Protein AF-A0A2A9GIH3-F1 (afdb_monomer)

Sequence (70 aa):
MSVTVTHKRDSVLMSRILEIGEDQIPAQIIAMRREKTLSKLMAEINASVLSDSSEERARAQAALDRLGFL

Structure (mmCIF, N/CA/C/O backbone):
data_AF-A0A2A9GIH3-F1
#
_entry.id   AF-A0A2A9GIH3-F1
#
loop_
_atom_site.group_PDB
_atom_site.id
_atom_site.type_symbol
_atom_site.label_atom_id
_atom_site.label_alt_id
_atom_site.label_comp_id
_atom_site.label_asym_id
_atom_site.label_entity_id
_atom_site.label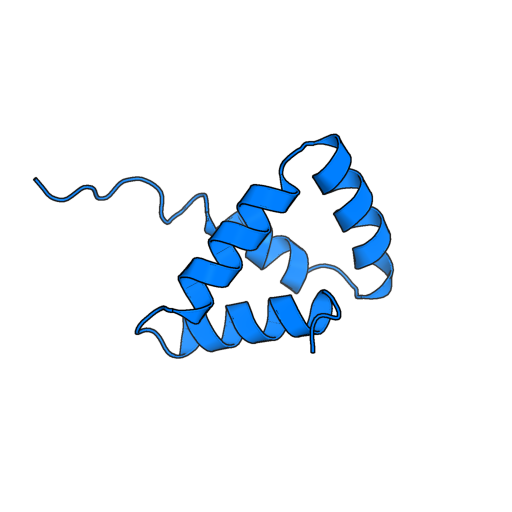_seq_id
_atom_site.pdbx_PDB_ins_code
_atom_site.Cartn_x
_atom_site.Cartn_y
_atom_site.Cartn_z
_atom_site.occupancy
_atom_site.B_iso_or_equiv
_atom_site.auth_seq_id
_atom_site.auth_comp_id
_atom_site.auth_asym_id
_atom_site.auth_atom_id
_atom_site.pdbx_PDB_model_num
ATOM 1 N N . MET A 1 1 ? 26.012 17.565 0.972 1.00 32.56 1 MET A N 1
ATOM 2 C CA . MET A 1 1 ? 25.459 16.973 2.208 1.00 32.56 1 MET A CA 1
ATOM 3 C C . MET A 1 1 ? 24.348 16.025 1.794 1.00 32.56 1 MET A C 1
ATOM 5 O O . MET A 1 1 ? 23.274 16.489 1.442 1.00 32.56 1 MET A O 1
ATOM 9 N N . SER A 1 2 ? 24.641 14.727 1.711 1.00 37.50 2 SER A N 1
ATOM 10 C CA . SER A 1 2 ? 23.668 13.722 1.272 1.00 37.50 2 SER A CA 1
ATOM 11 C C . SER A 1 2 ? 22.775 13.351 2.447 1.00 37.50 2 SER A C 1
ATOM 13 O O . SER A 1 2 ? 23.255 12.854 3.464 1.00 37.50 2 SER A O 1
ATOM 15 N N . VAL A 1 3 ? 21.485 13.644 2.325 1.00 42.28 3 VAL A N 1
ATOM 16 C CA . VAL A 1 3 ? 20.474 13.330 3.335 1.00 42.28 3 VAL A CA 1
ATOM 17 C C . VAL A 1 3 ? 20.142 11.840 3.226 1.00 42.28 3 VAL A C 1
ATOM 19 O O . VAL A 1 3 ? 19.122 11.449 2.678 1.00 42.28 3 VAL A O 1
ATOM 22 N N . THR A 1 4 ? 21.023 10.973 3.721 1.00 43.41 4 THR A N 1
ATOM 23 C CA . THR A 1 4 ? 20.705 9.560 3.986 1.00 43.41 4 THR A CA 1
ATOM 24 C C . THR A 1 4 ? 19.913 9.481 5.283 1.00 43.41 4 THR A C 1
ATOM 26 O O . THR A 1 4 ? 20.422 9.059 6.319 1.00 43.41 4 THR A O 1
ATOM 29 N N . VAL A 1 5 ? 18.675 9.966 5.262 1.00 47.56 5 VAL A N 1
ATOM 30 C CA . VAL A 1 5 ? 17.788 9.922 6.424 1.00 47.56 5 VAL A CA 1
ATOM 31 C C . VAL A 1 5 ? 16.448 9.347 5.966 1.00 47.56 5 VAL A C 1
ATOM 33 O O . VAL A 1 5 ? 15.738 9.966 5.185 1.00 47.56 5 VAL A O 1
ATOM 36 N N . THR A 1 6 ? 16.106 8.175 6.519 1.00 45.38 6 THR A N 1
ATOM 37 C CA . THR A 1 6 ? 14.748 7.581 6.660 1.00 45.38 6 THR A CA 1
ATOM 38 C C . THR A 1 6 ? 14.281 6.440 5.741 1.00 45.38 6 THR A C 1
ATOM 40 O O . THR A 1 6 ? 13.282 5.823 6.074 1.00 45.38 6 THR A O 1
ATOM 43 N N . HIS A 1 7 ? 15.025 5.959 4.739 1.00 47.19 7 HIS A N 1
ATOM 44 C CA . HIS A 1 7 ? 14.506 4.852 3.892 1.00 47.19 7 HIS A CA 1
ATOM 45 C C . HIS A 1 7 ? 14.147 3.531 4.615 1.00 47.19 7 HIS A C 1
ATOM 47 O O . HIS A 1 7 ? 13.435 2.699 4.065 1.00 47.19 7 HIS A O 1
ATOM 53 N N . LYS A 1 8 ? 14.630 3.304 5.845 1.00 45.62 8 LYS A N 1
ATOM 54 C CA . LYS A 1 8 ? 14.445 2.026 6.556 1.00 45.62 8 LYS A CA 1
ATOM 55 C C . LYS A 1 8 ? 13.178 1.942 7.419 1.00 45.62 8 LYS A C 1
ATOM 57 O O . LYS A 1 8 ? 12.795 0.841 7.796 1.00 45.62 8 LYS A O 1
ATOM 62 N N . ARG A 1 9 ? 12.564 3.075 7.785 1.00 47.47 9 ARG A N 1
ATOM 63 C CA . ARG A 1 9 ? 11.288 3.094 8.537 1.00 47.47 9 ARG A CA 1
ATOM 64 C C . ARG A 1 9 ? 10.083 3.208 7.612 1.00 47.47 9 ARG A C 1
ATOM 66 O O . ARG A 1 9 ? 9.044 2.638 7.929 1.00 47.47 9 ARG A O 1
ATOM 73 N N . ASP A 1 10 ? 10.282 3.844 6.465 1.00 51.50 10 ASP A N 1
ATOM 74 C CA . ASP A 1 10 ? 9.247 4.136 5.475 1.00 51.50 10 ASP A CA 1
ATOM 75 C C . ASP A 1 10 ? 8.933 2.935 4.557 1.00 51.50 10 ASP A 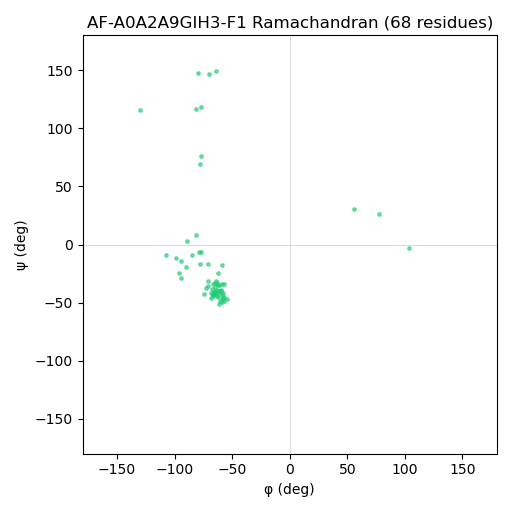C 1
ATOM 77 O O . ASP A 1 10 ? 8.238 3.068 3.566 1.00 51.50 10 ASP A O 1
ATOM 81 N N . SER A 1 11 ? 9.466 1.740 4.831 1.00 60.78 11 SER A N 1
ATOM 82 C CA . SER A 1 11 ? 9.063 0.506 4.133 1.00 60.78 11 SER A CA 1
ATOM 83 C C . SER A 1 11 ? 8.221 -0.422 5.007 1.00 60.78 11 SER A C 1
ATOM 85 O O . SER A 1 11 ? 7.668 -1.407 4.523 1.00 60.78 11 SER A O 1
ATOM 87 N N . VAL A 1 12 ? 8.106 -0.128 6.307 1.00 72.69 12 VAL A N 1
ATOM 88 C CA . VAL A 1 12 ? 7.464 -1.028 7.273 1.00 72.69 12 VAL A CA 1
ATOM 89 C C . VAL A 1 12 ? 5.952 -1.088 7.058 1.00 72.69 12 VAL A C 1
ATOM 91 O O . VAL A 1 12 ? 5.353 -2.150 7.233 1.00 72.69 12 VAL A O 1
ATOM 94 N N . LEU A 1 13 ? 5.319 0.027 6.679 1.00 75.19 13 LEU A N 1
ATOM 95 C CA . LEU A 1 13 ? 3.870 0.064 6.471 1.00 75.19 13 LEU A CA 1
ATOM 96 C C . LEU A 1 13 ? 3.482 -0.630 5.164 1.00 75.19 13 LEU A C 1
ATOM 98 O O . LEU A 1 13 ? 2.531 -1.412 5.161 1.00 75.19 13 LEU A O 1
ATOM 102 N N . MET A 1 14 ? 4.239 -0.402 4.088 1.00 78.56 14 MET A N 1
ATOM 103 C CA . MET A 1 14 ? 4.013 -1.087 2.815 1.00 78.56 14 MET A CA 1
ATOM 104 C C . MET A 1 14 ? 4.225 -2.604 2.938 1.00 78.56 14 MET A C 1
ATOM 106 O O . MET A 1 14 ? 3.366 -3.372 2.507 1.00 78.56 14 MET A O 1
ATOM 110 N N . SER A 1 15 ? 5.293 -3.052 3.611 1.00 78.62 15 SER A N 1
ATOM 111 C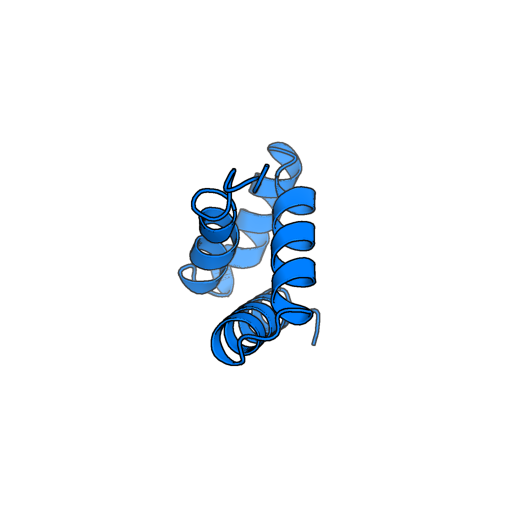 CA . SER A 1 15 ? 5.509 -4.483 3.880 1.00 78.62 15 SER A CA 1
ATOM 112 C C . SER A 1 15 ? 4.375 -5.097 4.702 1.00 78.62 15 SER A C 1
ATOM 114 O O . SER A 1 15 ? 3.905 -6.180 4.373 1.00 78.62 15 SER A O 1
ATOM 116 N N . ARG A 1 16 ? 3.847 -4.380 5.705 1.00 79.00 16 ARG A N 1
ATOM 117 C CA . ARG A 1 16 ? 2.689 -4.853 6.485 1.00 79.00 16 ARG A CA 1
ATOM 118 C C . ARG A 1 16 ? 1.458 -5.127 5.622 1.00 79.00 16 ARG A C 1
ATOM 120 O O . ARG A 1 16 ? 0.795 -6.129 5.849 1.00 79.00 16 ARG A O 1
ATOM 127 N N . ILE A 1 17 ? 1.146 -4.275 4.643 1.00 83.31 17 ILE A N 1
ATOM 128 C CA . ILE A 1 17 ? -0.008 -4.470 3.738 1.00 83.31 17 ILE A CA 1
ATOM 129 C C . ILE A 1 17 ? 0.194 -5.699 2.832 1.00 83.31 17 ILE A C 1
ATOM 131 O O . ILE A 1 17 ? -0.759 -6.410 2.514 1.00 83.31 17 ILE A O 1
ATOM 135 N N . LEU A 1 18 ? 1.441 -5.970 2.439 1.00 83.12 18 LEU A N 1
ATOM 136 C CA . LEU A 1 18 ? 1.814 -7.126 1.617 1.00 83.12 18 LEU A CA 1
ATOM 137 C C . LEU A 1 18 ? 1.884 -8.446 2.410 1.00 83.12 18 LEU A C 1
ATOM 139 O O . LEU A 1 18 ? 1.820 -9.525 1.820 1.00 83.12 18 LEU A O 1
ATOM 143 N N . GLU A 1 19 ? 1.957 -8.388 3.737 1.00 85.06 19 GLU A N 1
ATOM 144 C CA . GLU A 1 19 ? 2.010 -9.570 4.609 1.00 85.06 19 GLU A CA 1
ATOM 145 C C . GLU A 1 19 ? 0.640 -9.975 5.176 1.00 85.06 19 GLU A C 1
ATOM 147 O O . GLU A 1 19 ? 0.436 -11.147 5.490 1.00 85.06 19 GLU A O 1
ATOM 152 N N . ILE A 1 20 ? -0.315 -9.045 5.283 1.00 83.56 20 ILE A N 1
ATOM 153 C CA . ILE A 1 20 ? -1.670 -9.347 5.776 1.00 83.56 20 ILE A CA 1
ATOM 154 C C . ILE A 1 20 ? -2.557 -9.975 4.695 1.00 83.56 20 ILE A C 1
ATOM 156 O O . ILE A 1 20 ? -2.447 -9.647 3.513 1.00 83.56 20 ILE A O 1
ATOM 160 N N . GLY A 1 21 ? -3.463 -10.862 5.113 1.00 80.81 21 GLY A N 1
ATO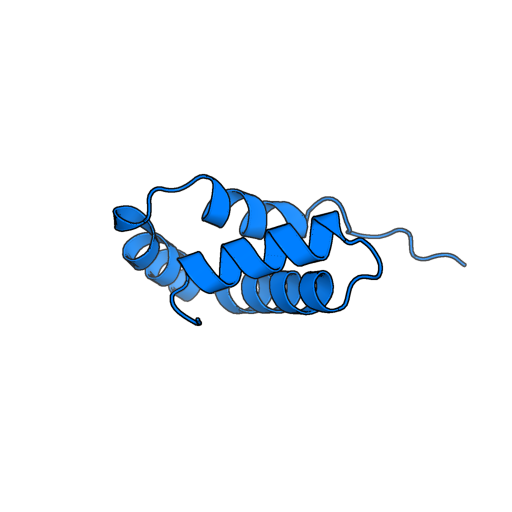M 161 C CA . GLY A 1 21 ? -4.496 -11.423 4.239 1.00 80.81 21 GLY A CA 1
ATOM 162 C C . GLY A 1 21 ? -5.468 -10.351 3.738 1.00 80.81 21 GLY A C 1
ATOM 163 O O . GLY A 1 21 ? -5.721 -9.363 4.431 1.00 80.81 21 GLY A O 1
ATOM 164 N N . GLU A 1 22 ? -6.015 -10.538 2.534 1.00 80.06 22 GLU A N 1
ATOM 165 C CA . GLU A 1 22 ? -6.956 -9.595 1.904 1.00 80.06 22 GLU A CA 1
ATOM 166 C C . GLU A 1 22 ? -8.193 -9.324 2.776 1.00 80.06 22 GLU A C 1
ATOM 168 O O . GLU A 1 22 ? -8.677 -8.195 2.854 1.00 80.06 22 GLU A O 1
ATOM 173 N N . ASP A 1 23 ? -8.650 -10.333 3.516 1.00 84.94 23 ASP A N 1
ATOM 174 C CA . ASP A 1 23 ? -9.750 -10.257 4.479 1.00 84.94 23 ASP A CA 1
ATOM 175 C C . ASP A 1 23 ? -9.469 -9.300 5.652 1.00 84.94 23 ASP A C 1
ATOM 177 O O . ASP A 1 23 ? -10.393 -8.746 6.251 1.00 84.94 23 ASP A O 1
ATOM 181 N N . GLN A 1 24 ? -8.193 -9.059 5.963 1.00 85.62 24 GLN A N 1
ATOM 182 C CA . GLN A 1 24 ? -7.751 -8.213 7.073 1.00 85.62 24 GLN A CA 1
ATOM 183 C C . GLN A 1 24 ? -7.478 -6.765 6.651 1.00 85.62 24 GLN A C 1
ATOM 185 O O . GLN A 1 24 ? -7.405 -5.875 7.505 1.00 85.62 24 GLN A O 1
ATOM 190 N N . ILE A 1 25 ? -7.379 -6.495 5.345 1.00 86.56 25 ILE A N 1
ATOM 191 C CA . ILE A 1 25 ? -7.106 -5.157 4.804 1.00 86.56 25 ILE A CA 1
ATOM 192 C C . ILE A 1 25 ? -8.139 -4.119 5.265 1.00 86.56 25 ILE A C 1
ATOM 194 O O . ILE A 1 25 ? -7.719 -3.055 5.732 1.00 86.56 25 ILE A O 1
ATOM 198 N N . PRO A 1 26 ? -9.463 -4.382 5.243 1.00 87.38 26 PRO A N 1
ATOM 199 C CA . PRO A 1 26 ? -10.444 -3.406 5.714 1.00 87.38 26 PRO A CA 1
ATOM 200 C C . PRO A 1 26 ? -10.229 -3.011 7.181 1.00 87.38 26 PRO A C 1
ATOM 202 O O . PRO A 1 26 ? -10.262 -1.826 7.524 1.00 87.38 26 PRO A O 1
ATOM 205 N N . ALA A 1 27 ? -9.952 -3.990 8.047 1.00 88.12 27 ALA A N 1
ATOM 206 C CA . ALA A 1 27 ? -9.680 -3.748 9.461 1.00 88.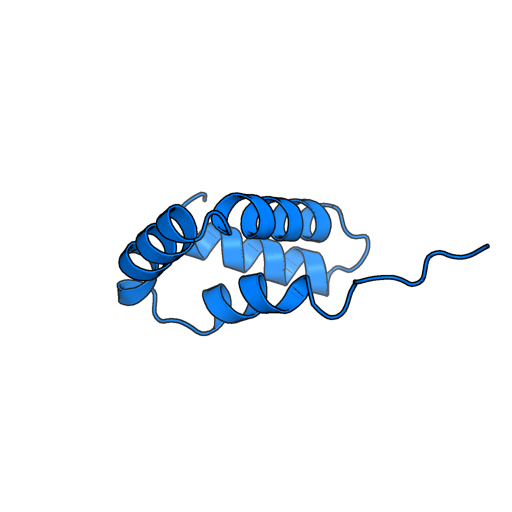12 27 ALA A CA 1
ATOM 207 C C . ALA A 1 27 ? -8.385 -2.944 9.652 1.00 88.12 27 ALA A C 1
ATOM 209 O O . ALA A 1 27 ? -8.356 -1.989 10.435 1.00 88.12 27 ALA A O 1
ATOM 210 N N . GLN A 1 28 ? -7.344 -3.271 8.883 1.00 87.88 28 GLN A N 1
ATOM 211 C CA . GLN A 1 28 ? -6.070 -2.565 8.925 1.00 87.88 28 GLN A CA 1
ATOM 212 C C . GLN A 1 28 ? -6.202 -1.110 8.453 1.00 87.88 28 GLN A C 1
ATOM 214 O O . GLN A 1 28 ? -5.686 -0.209 9.112 1.00 87.88 28 GLN A O 1
ATOM 219 N N . ILE A 1 29 ? -6.946 -0.837 7.375 1.00 86.56 29 ILE A N 1
ATOM 220 C CA . ILE A 1 29 ? -7.202 0.535 6.904 1.00 86.56 29 ILE A CA 1
ATOM 221 C C . ILE A 1 29 ? -7.934 1.348 7.979 1.00 86.56 29 ILE A C 1
ATOM 223 O O . ILE A 1 29 ? -7.599 2.514 8.212 1.00 86.56 29 ILE A O 1
ATOM 227 N N . ILE A 1 30 ? -8.915 0.751 8.665 1.00 88.81 30 ILE A N 1
ATOM 228 C CA . ILE A 1 30 ? -9.631 1.409 9.767 1.00 88.81 30 ILE A CA 1
ATOM 229 C C . ILE A 1 30 ? -8.670 1.735 10.919 1.00 88.81 30 ILE A C 1
ATOM 231 O O . ILE A 1 30 ? -8.703 2.857 11.434 1.00 88.81 30 ILE A O 1
ATOM 235 N N . ALA A 1 31 ? -7.797 0.800 11.302 1.00 88.31 31 ALA A N 1
ATOM 236 C CA . ALA A 1 31 ? -6.781 1.024 12.331 1.00 88.31 31 ALA A CA 1
ATOM 237 C C . ALA A 1 31 ? -5.814 2.151 11.933 1.00 88.31 31 ALA A C 1
ATOM 239 O O . ALA A 1 31 ? -5.654 3.122 12.673 1.00 88.31 31 ALA A O 1
ATOM 240 N N . MET A 1 32 ? -5.276 2.113 10.712 1.00 88.06 32 MET A N 1
ATOM 241 C CA . MET A 1 32 ? -4.357 3.135 10.198 1.00 88.06 32 MET A CA 1
ATOM 242 C C . MET A 1 32 ? -5.009 4.514 10.071 1.00 88.06 32 MET A C 1
ATOM 244 O O . MET A 1 32 ? -4.350 5.540 10.253 1.00 88.06 32 MET A O 1
ATOM 248 N N . ARG A 1 33 ? -6.317 4.574 9.794 1.00 87.88 33 ARG A N 1
ATOM 249 C CA . ARG A 1 33 ? -7.074 5.832 9.807 1.00 87.88 33 ARG A CA 1
ATOM 250 C C . ARG A 1 33 ? -7.167 6.407 11.220 1.00 87.88 33 ARG A C 1
ATOM 252 O O . ARG A 1 33 ? -6.954 7.606 11.391 1.00 87.88 33 ARG A O 1
ATOM 259 N N . ARG A 1 34 ? -7.446 5.571 12.228 1.00 89.81 34 ARG A N 1
ATOM 260 C CA . ARG A 1 34 ? -7.476 5.985 13.646 1.00 89.81 34 ARG A CA 1
ATOM 261 C C . ARG A 1 34 ? -6.103 6.458 14.123 1.00 89.81 34 ARG A C 1
ATOM 263 O O . ARG A 1 34 ? -6.011 7.466 14.815 1.00 89.81 34 ARG A O 1
ATOM 270 N N . GLU A 1 35 ? -5.048 5.779 13.687 1.00 89.88 35 GLU A N 1
ATOM 271 C CA . GLU A 1 35 ? -3.652 6.111 13.992 1.00 89.88 35 GLU A CA 1
ATOM 272 C C . GLU A 1 35 ? -3.095 7.274 13.153 1.00 89.88 35 GLU A C 1
ATOM 274 O O . GLU A 1 35 ? -1.980 7.733 13.399 1.00 89.88 35 GLU A O 1
ATOM 279 N N . LYS A 1 36 ? -3.855 7.775 12.166 1.00 88.38 36 LYS A N 1
ATOM 280 C CA . LYS A 1 36 ? -3.421 8.802 11.199 1.00 88.38 36 LYS A CA 1
ATOM 281 C C . LYS A 1 36 ? -2.142 8.415 10.434 1.00 88.38 36 LYS A C 1
ATOM 283 O O . LYS A 1 36 ? -1.364 9.278 10.034 1.00 88.38 36 LYS A O 1
ATOM 288 N N . THR A 1 37 ? -1.924 7.120 10.217 1.00 88.38 37 THR A N 1
ATOM 289 C CA . THR A 1 37 ? -0.772 6.557 9.491 1.00 88.38 37 THR A CA 1
ATOM 290 C C . THR A 1 37 ? -1.098 6.208 8.040 1.00 88.38 37 THR A C 1
ATOM 292 O O . THR A 1 37 ? -0.186 6.003 7.245 1.00 88.38 37 THR A O 1
ATOM 295 N N . LEU A 1 38 ? -2.381 6.215 7.658 1.00 87.44 38 LEU A N 1
ATOM 296 C CA . LEU A 1 38 ? -2.817 5.902 6.293 1.00 87.44 38 LEU A CA 1
ATOM 297 C C . LEU A 1 38 ? -2.225 6.855 5.238 1.00 87.44 38 LEU A C 1
ATOM 299 O O . LEU A 1 38 ? -1.822 6.416 4.167 1.00 87.44 38 LEU A O 1
ATOM 303 N N . SER A 1 39 ? -2.123 8.151 5.544 1.00 87.44 39 SER A N 1
ATOM 304 C CA . SER A 1 39 ? -1.514 9.130 4.633 1.00 87.44 39 SER A CA 1
ATOM 305 C C . SER A 1 39 ? -0.025 8.874 4.399 1.00 87.44 39 SER A C 1
ATOM 307 O O . SER A 1 39 ? 0.459 9.108 3.296 1.00 87.44 39 SER A O 1
ATOM 309 N N . LYS A 1 40 ? 0.692 8.364 5.410 1.00 88.25 40 LYS A N 1
ATOM 310 C CA . LYS A 1 40 ? 2.106 7.987 5.282 1.00 88.25 40 LYS A CA 1
ATOM 311 C C . LYS A 1 40 ? 2.271 6.774 4.377 1.00 88.25 40 LYS A C 1
ATOM 313 O O . LYS A 1 40 ? 3.060 6.846 3.449 1.00 88.25 40 LYS A O 1
ATOM 318 N N . LEU A 1 41 ? 1.455 5.736 4.572 1.00 88.69 41 LEU A N 1
ATOM 319 C CA . LEU A 1 41 ? 1.440 4.570 3.683 1.00 88.69 41 LEU A CA 1
ATOM 320 C C . LEU A 1 41 ? 1.215 4.977 2.220 1.00 88.69 41 LEU A C 1
ATOM 322 O O . LEU A 1 41 ? 1.947 4.540 1.341 1.00 88.69 41 LEU A O 1
ATOM 326 N N . MET A 1 42 ? 0.232 5.841 1.949 1.00 89.56 42 MET A N 1
ATOM 327 C CA . MET A 1 42 ? -0.023 6.294 0.577 1.00 89.56 42 MET A CA 1
ATOM 328 C C . MET A 1 42 ? 1.148 7.104 0.006 1.00 89.56 42 MET A C 1
ATOM 330 O O . MET A 1 42 ? 1.456 6.978 -1.175 1.00 89.56 42 MET A O 1
ATOM 334 N N . ALA A 1 43 ? 1.818 7.921 0.825 1.00 89.69 43 ALA A N 1
ATOM 335 C CA . ALA A 1 43 ? 3.015 8.642 0.399 1.00 89.69 43 ALA A CA 1
ATOM 336 C C . ALA A 1 43 ? 4.176 7.688 0.062 1.00 89.69 43 ALA A C 1
ATOM 338 O O . ALA A 1 43 ? 4.848 7.901 -0.945 1.00 89.69 43 ALA A O 1
ATOM 339 N N . GLU A 1 44 ? 4.374 6.630 0.856 1.00 87.94 44 GLU A N 1
ATOM 340 C CA . GLU A 1 44 ? 5.373 5.580 0.604 1.00 87.94 44 GLU A CA 1
ATOM 341 C C . GLU A 1 44 ? 5.096 4.853 -0.713 1.00 87.94 44 GLU A C 1
ATOM 343 O O . GLU A 1 44 ? 5.969 4.788 -1.576 1.00 87.94 44 GLU A O 1
ATOM 348 N N . ILE A 1 45 ? 3.859 4.382 -0.906 1.00 89.62 45 ILE A N 1
ATOM 349 C CA . ILE A 1 45 ? 3.444 3.699 -2.135 1.00 89.62 45 ILE A CA 1
ATOM 350 C C . ILE A 1 45 ? 3.686 4.603 -3.348 1.00 89.62 45 ILE A C 1
ATOM 352 O O . ILE A 1 45 ? 4.325 4.183 -4.309 1.00 89.62 45 ILE A O 1
ATOM 356 N N . ASN A 1 46 ? 3.251 5.864 -3.292 1.00 89.81 46 ASN A N 1
ATOM 357 C CA . ASN A 1 46 ? 3.434 6.804 -4.398 1.00 89.81 46 ASN A CA 1
ATOM 358 C C . ASN A 1 46 ? 4.915 7.068 -4.708 1.00 89.81 46 ASN A C 1
ATOM 360 O O . ASN A 1 46 ? 5.289 7.143 -5.878 1.00 89.81 46 ASN A O 1
ATOM 364 N N . ALA A 1 47 ? 5.765 7.189 -3.685 1.00 88.38 47 ALA A N 1
ATOM 365 C CA . ALA A 1 47 ? 7.202 7.348 -3.880 1.00 88.38 47 ALA A CA 1
ATOM 366 C C . ALA A 1 47 ? 7.819 6.108 -4.549 1.00 88.38 47 ALA A C 1
ATOM 368 O O . ALA A 1 47 ? 8.613 6.242 -5.477 1.00 88.38 47 ALA A O 1
ATOM 369 N N . SER A 1 48 ? 7.414 4.905 -4.132 1.00 89.06 48 SER A N 1
ATOM 370 C CA . SER A 1 48 ? 7.905 3.649 -4.703 1.00 89.06 48 SER A CA 1
ATOM 371 C C . SER A 1 48 ? 7.391 3.378 -6.123 1.00 89.06 48 SER A C 1
ATOM 373 O O . SER A 1 48 ? 8.134 2.816 -6.924 1.00 89.06 48 SER A O 1
ATOM 375 N N . VAL A 1 49 ? 6.182 3.827 -6.489 1.00 87.44 49 VAL A N 1
ATOM 376 C CA . VAL A 1 49 ? 5.683 3.778 -7.883 1.00 87.44 49 VAL A CA 1
ATOM 377 C C . VAL A 1 49 ? 6.557 4.618 -8.822 1.00 87.44 49 VAL A C 1
ATOM 379 O O . VAL A 1 49 ? 6.765 4.246 -9.977 1.00 87.44 49 VAL A O 1
ATOM 382 N N . LEU A 1 50 ? 7.090 5.738 -8.329 1.00 87.88 50 LEU A N 1
ATOM 383 C CA . LEU A 1 50 ? 7.946 6.650 -9.093 1.00 87.88 50 LEU A CA 1
ATOM 384 C C . LEU A 1 50 ? 9.441 6.297 -9.011 1.00 87.88 50 LEU A C 1
ATOM 386 O O . LEU A 1 50 ? 10.262 7.024 -9.566 1.00 87.88 50 LEU A O 1
ATOM 390 N N . SER A 1 51 ? 9.802 5.206 -8.331 1.00 88.38 51 SER A N 1
ATOM 391 C CA . SER A 1 51 ? 11.195 4.780 -8.180 1.00 88.38 51 SER A CA 1
ATOM 392 C C . SER A 1 51 ? 11.788 4.267 -9.497 1.00 88.38 51 SER A C 1
ATOM 394 O O . SER A 1 51 ? 11.114 3.619 -10.304 1.00 88.38 51 SER A O 1
ATOM 396 N N . ASP A 1 52 ? 13.089 4.489 -9.690 1.00 89.75 52 ASP A N 1
ATOM 397 C CA . ASP A 1 52 ? 13.857 3.903 -10.796 1.00 89.75 52 ASP A CA 1
ATOM 398 C C . ASP A 1 52 ? 14.073 2.387 -10.614 1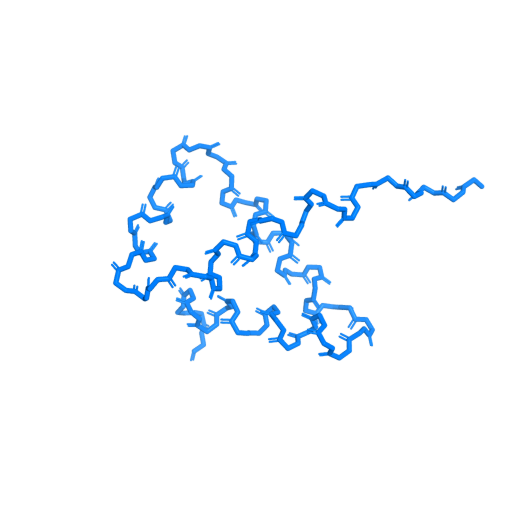.00 89.75 52 ASP A C 1
ATOM 400 O O . ASP A 1 52 ? 14.385 1.671 -11.570 1.00 89.75 52 ASP A O 1
ATOM 404 N N . SER A 1 53 ? 13.874 1.870 -9.395 1.00 91.62 53 SER A N 1
ATOM 405 C CA . SER A 1 53 ? 13.961 0.443 -9.093 1.00 91.62 53 SER A CA 1
ATOM 406 C C . SER A 1 53 ? 12.713 -0.301 -9.570 1.00 91.62 53 SER A C 1
ATOM 408 O O . SER A 1 53 ? 11.603 -0.086 -9.078 1.00 91.62 53 SER A O 1
ATOM 410 N N . SER A 1 54 ? 12.891 -1.248 -10.496 1.00 89.75 54 SER A N 1
ATOM 411 C CA . SER A 1 54 ? 11.801 -2.111 -10.971 1.00 89.75 54 SER A CA 1
ATOM 412 C C . SER A 1 54 ? 11.157 -2.925 -9.845 1.00 89.75 54 SER A C 1
ATOM 414 O O . SER A 1 54 ? 9.947 -3.141 -9.867 1.00 89.75 54 SER A O 1
ATOM 416 N N . GLU A 1 55 ? 11.941 -3.336 -8.848 1.00 88.56 55 GLU A N 1
ATOM 417 C CA . GLU A 1 55 ? 11.470 -4.122 -7.708 1.00 88.56 55 GLU A CA 1
ATOM 418 C C . GLU A 1 55 ? 10.629 -3.284 -6.734 1.00 88.56 55 GLU A C 1
ATOM 420 O O . GLU A 1 55 ? 9.641 -3.769 -6.182 1.00 88.56 55 GLU A O 1
ATOM 425 N N . GLU A 1 56 ? 10.996 -2.019 -6.515 1.00 87.75 56 GLU A N 1
ATOM 426 C CA . GLU A 1 56 ? 10.202 -1.107 -5.682 1.00 87.75 56 GLU A CA 1
ATOM 427 C C . GLU A 1 56 ? 8.878 -0.758 -6.355 1.00 87.75 56 GLU A C 1
ATOM 429 O O . GLU A 1 56 ? 7.833 -0.823 -5.706 1.00 87.75 56 GLU A O 1
ATOM 434 N N . ARG A 1 57 ? 8.902 -0.502 -7.669 1.00 91.50 57 ARG A N 1
ATOM 435 C CA . ARG A 1 57 ? 7.677 -0.283 -8.445 1.00 91.50 57 ARG A CA 1
ATOM 436 C C . ARG A 1 57 ? 6.739 -1.480 -8.381 1.00 91.50 57 ARG A C 1
ATOM 438 O O . ARG A 1 57 ? 5.558 -1.301 -8.112 1.00 91.50 57 ARG A O 1
ATOM 445 N N . ALA A 1 58 ? 7.255 -2.697 -8.572 1.00 89.19 58 ALA A N 1
ATOM 446 C CA . ALA A 1 58 ? 6.445 -3.914 -8.509 1.00 89.19 58 ALA A CA 1
ATOM 447 C C . ALA A 1 58 ? 5.793 -4.111 -7.129 1.00 89.19 58 ALA A C 1
ATOM 449 O O . ALA A 1 58 ? 4.625 -4.484 -7.041 1.00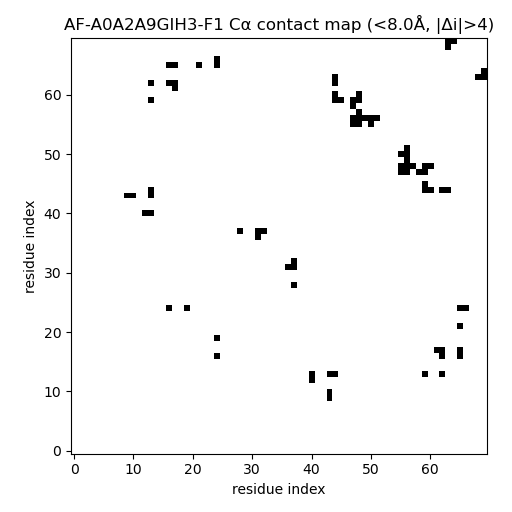 89.19 58 ALA A O 1
ATOM 450 N N . ARG A 1 59 ? 6.521 -3.8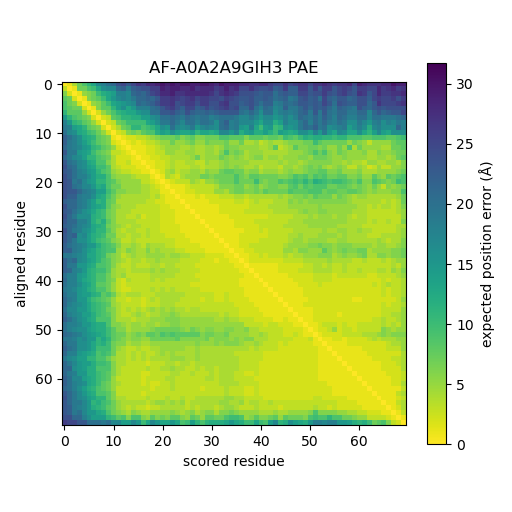17 -6.044 1.00 87.12 59 ARG A N 1
ATOM 451 C CA . ARG A 1 59 ? 5.977 -3.887 -4.679 1.00 87.12 59 ARG A CA 1
ATOM 452 C C . ARG A 1 59 ? 4.897 -2.843 -4.422 1.00 87.12 59 ARG A C 1
ATOM 454 O O . ARG A 1 59 ? 3.878 -3.169 -3.819 1.00 87.12 59 ARG A O 1
ATOM 461 N N . ALA A 1 60 ? 5.102 -1.617 -4.890 1.00 89.25 60 ALA A N 1
ATOM 462 C CA . ALA A 1 60 ? 4.115 -0.553 -4.757 1.00 89.25 60 ALA A CA 1
ATOM 463 C C . ALA A 1 60 ? 2.841 -0.861 -5.554 1.00 89.25 60 ALA A C 1
ATOM 465 O O . ALA A 1 60 ? 1.735 -0.673 -5.056 1.00 89.25 60 ALA A O 1
ATOM 466 N N . GLN A 1 61 ? 3.010 -1.414 -6.756 1.00 90.19 61 GLN A N 1
ATOM 467 C CA . GLN A 1 61 ? 1.922 -1.880 -7.604 1.00 90.19 61 GLN A CA 1
ATOM 468 C C . GLN A 1 61 ? 1.086 -2.958 -6.901 1.00 90.19 61 GLN A C 1
ATOM 470 O O . GLN A 1 61 ? -0.123 -2.811 -6.769 1.00 90.19 61 GLN A O 1
ATOM 475 N N . ALA A 1 62 ? 1.740 -3.981 -6.344 1.00 89.44 62 ALA A N 1
ATOM 476 C CA . ALA A 1 62 ? 1.064 -5.035 -5.590 1.00 89.44 62 ALA A CA 1
ATOM 477 C C . ALA A 1 62 ? 0.335 -4.502 -4.341 1.00 89.44 62 ALA A C 1
ATOM 479 O O . ALA A 1 62 ? -0.726 -5.006 -3.975 1.00 89.44 62 ALA A O 1
ATOM 480 N N . ALA A 1 63 ? 0.883 -3.477 -3.680 1.00 88.44 63 ALA A N 1
ATOM 481 C CA . ALA A 1 63 ? 0.224 -2.841 -2.544 1.00 88.44 63 ALA A CA 1
ATOM 482 C C . ALA A 1 63 ? -1.046 -2.079 -2.966 1.00 88.44 63 ALA A C 1
ATOM 484 O O . ALA A 1 63 ? -2.039 -2.120 -2.242 1.00 88.44 63 ALA A O 1
ATOM 485 N N . LEU A 1 64 ? -1.038 -1.417 -4.129 1.00 89.31 64 LEU A N 1
ATOM 486 C CA . LEU A 1 64 ? -2.218 -0.742 -4.685 1.00 89.31 64 LEU A CA 1
ATOM 487 C C . LEU A 1 64 ? -3.321 -1.725 -5.081 1.00 89.31 64 LEU A C 1
ATOM 489 O O . LEU A 1 64 ? -4.476 -1.485 -4.725 1.00 89.31 64 LEU A O 1
ATOM 493 N N . ASP A 1 65 ? -2.965 -2.830 -5.741 1.00 89.06 65 ASP A N 1
ATOM 494 C CA . ASP A 1 65 ? -3.908 -3.895 -6.109 1.00 89.06 65 ASP A CA 1
ATOM 495 C C . ASP A 1 65 ? -4.596 -4.450 -4.854 1.00 89.06 65 ASP A C 1
ATOM 497 O O . ASP A 1 65 ? -5.819 -4.528 -4.772 1.00 89.06 65 ASP A O 1
ATOM 501 N N . ARG A 1 66 ? -3.818 -4.731 -3.800 1.00 84.62 66 ARG A N 1
ATOM 502 C CA . ARG A 1 66 ? -4.365 -5.198 -2.517 1.00 84.62 66 ARG A CA 1
ATOM 503 C C . ARG A 1 66 ? -5.278 -4.192 -1.829 1.00 84.62 66 ARG A C 1
ATOM 505 O O . ARG A 1 66 ? -6.213 -4.578 -1.133 1.00 84.62 66 ARG A O 1
ATOM 512 N N . LEU A 1 67 ? -5.006 -2.904 -1.991 1.00 85.06 67 LEU A N 1
ATOM 513 C CA . LEU A 1 67 ? -5.857 -1.841 -1.465 1.00 85.06 67 LEU A CA 1
ATOM 514 C C . LEU A 1 67 ? -7.123 -1.611 -2.316 1.00 85.06 67 LEU A C 1
ATOM 516 O O . LEU A 1 67 ? -7.987 -0.843 -1.890 1.00 85.06 67 LEU A O 1
ATOM 520 N N . GLY A 1 68 ? -7.251 -2.270 -3.473 1.00 83.38 68 GLY A N 1
ATOM 521 C CA . GLY A 1 68 ? -8.403 -2.173 -4.370 1.00 83.38 68 GLY A CA 1
ATOM 522 C C . GLY A 1 68 ? -8.428 -0.903 -5.222 1.00 83.38 68 GLY A C 1
ATOM 523 O O . GLY A 1 68 ? -9.506 -0.430 -5.579 1.00 83.38 68 GLY A O 1
ATOM 524 N N . PHE A 1 69 ? -7.263 -0.308 -5.504 1.00 78.19 69 PHE A N 1
ATOM 525 C CA . PHE A 1 69 ? -7.157 0.863 -6.386 1.00 78.19 69 PHE A CA 1
ATOM 526 C C . PHE A 1 69 ? -7.064 0.506 -7.880 1.00 78.19 69 PHE A C 1
ATOM 528 O O . PHE A 1 69 ? -7.149 1.415 -8.710 1.00 78.19 69 PHE A O 1
ATOM 535 N N . LEU A 1 70 ? -6.895 -0.779 -8.212 1.00 61.06 70 LEU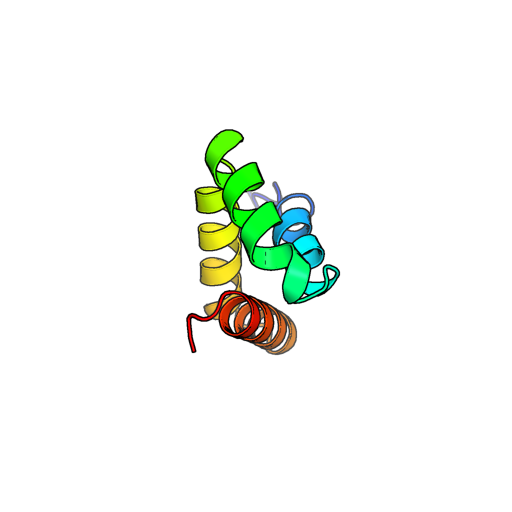 A N 1
ATOM 536 C CA . LEU A 1 70 ? -6.738 -1.346 -9.556 1.00 61.06 70 LEU A CA 1
ATOM 537 C C . LEU A 1 70 ? -7.439 -2.702 -9.643 1.00 61.06 70 LEU A C 1
ATOM 539 O O . LEU A 1 70 ? -7.946 -3.004 -10.747 1.00 61.06 70 LEU A O 1
#

Solvent-accessible surface area (backbone atoms only — not comparable to full-atom values): 4156 Å² total; per-residue (Å²): 136,82,82,88,74,62,80,82,65,63,45,54,60,56,51,48,63,71,71,50,55,77,88,47,44,66,59,49,54,53,50,28,55,76,70,66,44,46,67,55,42,54,52,40,36,54,53,26,54,72,41,91,46,70,68,45,23,52,52,25,49,55,44,38,47,72,71,66,78,109

Nearest PDB structures (foldseek):
  4mal-assembly2_B  TM=5.548E-01  e=5.547E+00  Pseudomonas aeruginosa PAO1
  4mbq-assembly1_E  TM=5.488E-01  e=6.617E+00  Pseudomonas aeruginosa PAO1
  7zvw-assembly1_A  TM=5.652E-01  e=8.371E+00  Komagataella phaffii GS115
  8edn-assembly1_A  TM=5.628E-01  e=7.443E+00  Homo sapiens

Secondary structure (DSSP, 8-state):
-----STTTTTHHHHHHHHS-GGGHHHHHHHHHHTT-HHHHHHHHHHHHT-S-HHHHHHHHHHHHHTT--

Radius of gyration: 12.52 Å; Cα contacts (8 Å, |Δi|>4): 43; chains: 1; bounding box: 36×28×25 Å

Mean predicted aligned error: 7.46 Å

Foldseek 3Di:
DDPPPDPVPLCVLLVVLVPDDLVCLVVVCVVCVVVVNNVSVVVSLVVLCPDPDPVSVVSSVVSCVSNVVD

pLDDT: mean 79.72, std 15.74, range [32.56, 91.62]